Protein AF-A0A7C8DQN1-F1 (afdb_monomer_lite)

Foldseek 3Di:
DVVVLVVLLVVLVCLLVVLVVDPDPCSVVSNVVSVCSCPVPNVVVVVCVVCVPPDPVVVDDDVVNVVVVVD

Sequence (71 aa):
MKWVVYLLLILSILLITAGYLIDDINSEKFIGGGTLILFFIVIPLFLYYRWKNKKLKDFILDNKELEKMKN

Structure (mmCIF, N/CA/C/O backbone):
data_AF-A0A7C8DQN1-F1
#
_entry.id   AF-A0A7C8DQN1-F1
#
loop_
_atom_site.group_PDB
_atom_site.id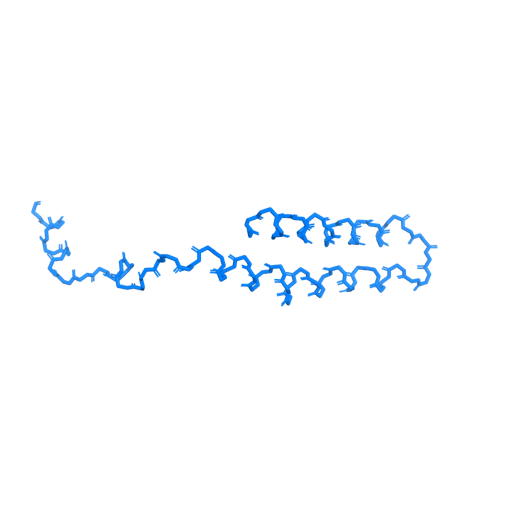
_atom_site.type_symbol
_atom_site.label_atom_id
_atom_site.label_alt_id
_atom_site.label_comp_id
_atom_site.label_asym_id
_atom_site.label_entity_id
_atom_site.label_seq_id
_atom_site.pdbx_PDB_ins_code
_atom_site.Cartn_x
_atom_site.Cartn_y
_atom_site.Cartn_z
_atom_site.occupancy
_atom_site.B_iso_or_equiv
_atom_site.auth_seq_id
_atom_site.auth_comp_id
_atom_site.auth_asym_id
_atom_site.auth_atom_id
_atom_site.pdbx_PDB_model_num
ATOM 1 N N . MET A 1 1 ? -4.658 -11.485 8.920 1.00 66.81 1 MET A N 1
ATOM 2 C CA . MET A 1 1 ? -5.297 -10.726 7.817 1.00 66.81 1 MET A CA 1
ATOM 3 C C . MET A 1 1 ? -4.657 -9.363 7.581 1.00 66.81 1 MET A C 1
ATOM 5 O O . MET A 1 1 ? -4.299 -9.113 6.444 1.00 66.81 1 MET A O 1
ATOM 9 N N . LYS A 1 2 ? -4.422 -8.522 8.604 1.00 78.06 2 LYS A N 1
ATOM 10 C CA . LYS A 1 2 ? -3.7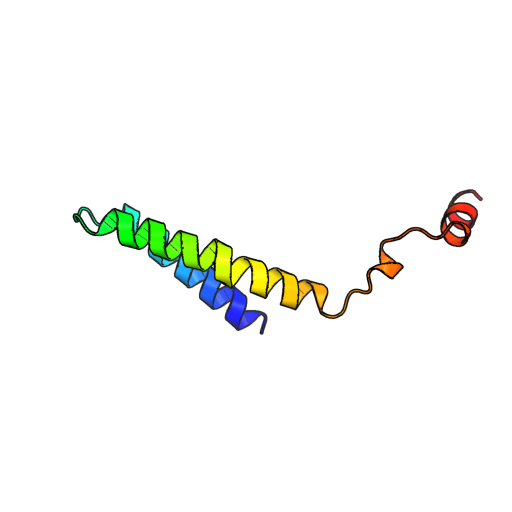45 -7.216 8.417 1.00 78.06 2 LYS A CA 1
ATOM 11 C C . LYS A 1 2 ? -2.418 -7.322 7.645 1.00 78.06 2 LYS A C 1
ATOM 13 O O . LYS A 1 2 ? -2.250 -6.635 6.651 1.00 78.06 2 LYS A O 1
ATOM 18 N N . TRP A 1 3 ? -1.548 -8.263 8.019 1.00 88.19 3 TRP A N 1
ATOM 19 C CA . TRP A 1 3 ? -0.287 -8.543 7.312 1.00 88.19 3 TRP A CA 1
ATOM 20 C C . TRP A 1 3 ? -0.458 -8.933 5.839 1.00 88.19 3 TRP A C 1
ATOM 22 O O . TRP A 1 3 ? 0.340 -8.523 5.011 1.00 88.19 3 TRP A O 1
ATOM 32 N N . VAL A 1 4 ? -1.520 -9.672 5.500 1.00 90.25 4 VAL A N 1
ATOM 33 C CA . VAL A 1 4 ? -1.813 -10.075 4.113 1.00 90.25 4 VAL A CA 1
ATOM 34 C C . VAL A 1 4 ? -2.189 -8.858 3.272 1.00 90.25 4 VAL A C 1
ATOM 36 O O . VAL A 1 4 ? -1.699 -8.704 2.162 1.00 90.25 4 VAL A O 1
ATOM 39 N N . VAL A 1 5 ? -3.010 -7.959 3.825 1.00 92.31 5 VAL A N 1
ATOM 40 C CA . VAL A 1 5 ? -3.378 -6.704 3.156 1.00 92.31 5 VAL A CA 1
ATOM 41 C C . VAL A 1 5 ? -2.148 -5.821 2.941 1.00 92.31 5 VAL A C 1
ATOM 43 O O . VAL A 1 5 ? -1.966 -5.302 1.845 1.00 92.31 5 VAL A O 1
ATOM 46 N N . TYR A 1 6 ? -1.272 -5.698 3.945 1.00 92.62 6 TYR A N 1
ATOM 47 C CA . TYR A 1 6 ? -0.018 -4.949 3.803 1.00 92.62 6 TYR A CA 1
ATOM 48 C C . TYR A 1 6 ? 0.923 -5.568 2.766 1.00 92.62 6 TYR A C 1
ATOM 50 O O . TYR A 1 6 ? 1.512 -4.836 1.978 1.00 92.62 6 TYR A O 1
ATOM 58 N N . LEU A 1 7 ? 1.030 -6.898 2.721 1.00 95.44 7 LEU A N 1
ATOM 59 C CA . LEU A 1 7 ? 1.847 -7.597 1.731 1.00 95.44 7 LEU A CA 1
ATOM 60 C C . LEU A 1 7 ? 1.339 -7.342 0.309 1.00 95.44 7 LEU A C 1
ATOM 62 O O . LEU A 1 7 ? 2.130 -6.990 -0.560 1.00 95.44 7 LEU A O 1
ATOM 66 N N . LEU A 1 8 ? 0.028 -7.460 0.077 1.00 94.50 8 LEU A N 1
ATOM 67 C CA . LEU A 1 8 ? -0.572 -7.184 -1.233 1.00 94.50 8 LEU A CA 1
ATOM 68 C C . LEU A 1 8 ? -0.428 -5.711 -1.636 1.00 94.50 8 LEU A C 1
ATOM 70 O O . LEU A 1 8 ? -0.203 -5.413 -2.806 1.00 94.50 8 LEU A O 1
ATOM 74 N N . LEU A 1 9 ? -0.517 -4.794 -0.670 1.00 95.00 9 LEU A N 1
ATOM 75 C CA . LEU A 1 9 ? -0.296 -3.370 -0.903 1.00 95.00 9 LEU A CA 1
ATOM 76 C C . LEU A 1 9 ? 1.146 -3.102 -1.350 1.00 95.00 9 LEU A C 1
ATOM 78 O O . LEU A 1 9 ? 1.344 -2.481 -2.392 1.00 95.00 9 LEU A O 1
ATOM 82 N N . ILE A 1 10 ? 2.137 -3.631 -0.626 1.00 96.50 10 ILE A N 1
ATOM 83 C CA . ILE A 1 10 ? 3.557 -3.512 -0.993 1.00 96.50 10 ILE A CA 1
ATOM 84 C C . ILE A 1 10 ? 3.804 -4.132 -2.370 1.00 96.50 10 ILE A C 1
ATOM 86 O O . ILE A 1 10 ? 4.461 -3.515 -3.200 1.00 96.50 10 ILE A O 1
ATOM 90 N N . LEU A 1 11 ? 3.230 -5.304 -2.643 1.00 95.62 11 LEU A N 1
ATOM 91 C CA . LEU A 1 11 ? 3.350 -5.964 -3.941 1.00 95.62 11 LEU A CA 1
ATOM 92 C C . LEU A 1 11 ? 2.782 -5.101 -5.078 1.00 95.62 11 LEU A C 1
ATOM 94 O O . LEU A 1 11 ? 3.424 -4.971 -6.116 1.00 95.62 11 LEU A O 1
ATOM 98 N N . SER A 1 12 ? 1.618 -4.474 -4.879 1.00 95.25 12 SER A N 1
ATOM 99 C CA . SER A 1 12 ? 1.025 -3.581 -5.884 1.00 95.25 12 SER A CA 1
ATOM 100 C C . SER A 1 12 ? 1.894 -2.350 -6.152 1.00 95.25 12 SER A C 1
ATOM 102 O O . SER A 1 12 ? 2.097 -1.990 -7.308 1.00 95.25 12 SER A O 1
ATOM 104 N N . ILE A 1 13 ? 2.471 -1.756 -5.100 1.00 96.25 13 ILE A N 1
ATOM 105 C CA . ILE A 1 13 ? 3.376 -0.610 -5.217 1.00 96.25 13 ILE A CA 1
ATOM 106 C C . ILE A 1 13 ? 4.634 -1.030 -5.968 1.00 96.25 13 ILE A C 1
ATOM 108 O O . ILE A 1 13 ? 5.022 -0.339 -6.902 1.00 96.25 13 ILE A O 1
ATOM 112 N N . LEU A 1 14 ? 5.217 -2.181 -5.620 1.00 95.81 14 LEU A N 1
ATOM 113 C CA . LEU A 1 14 ? 6.396 -2.716 -6.296 1.00 95.81 14 LEU A CA 1
ATOM 114 C C . LEU A 1 14 ? 6.142 -2.961 -7.785 1.00 95.81 14 LEU A C 1
ATOM 116 O O . LEU A 1 14 ? 6.990 -2.593 -8.591 1.00 95.81 14 LEU A O 1
ATOM 120 N N . LEU A 1 15 ? 4.985 -3.518 -8.163 1.00 93.69 15 LEU A N 1
ATOM 121 C CA . LEU A 1 15 ? 4.609 -3.704 -9.570 1.00 93.69 15 LEU A CA 1
ATOM 122 C C . LEU A 1 15 ? 4.507 -2.373 -10.321 1.00 93.69 15 LEU A C 1
ATOM 124 O O . LEU A 1 15 ? 5.034 -2.255 -11.425 1.00 93.69 15 LEU A O 1
ATOM 128 N N . ILE A 1 16 ? 3.862 -1.373 -9.717 1.00 94.56 16 ILE A N 1
ATOM 129 C CA . ILE A 1 16 ? 3.718 -0.046 -10.324 1.00 94.56 16 ILE A CA 1
ATOM 130 C C . ILE A 1 16 ? 5.094 0.606 -10.476 1.00 94.56 16 ILE A C 1
ATOM 132 O O . ILE A 1 16 ? 5.437 1.057 -11.565 1.00 94.56 16 ILE A O 1
ATOM 136 N N . THR A 1 17 ? 5.917 0.606 -9.423 1.00 94.75 17 THR A N 1
ATOM 137 C CA . THR A 1 17 ? 7.268 1.181 -9.482 1.00 94.75 17 THR A CA 1
ATOM 138 C C . THR A 1 17 ? 8.167 0.433 -10.457 1.00 94.75 17 THR A C 1
ATOM 140 O O . THR A 1 17 ? 8.898 1.071 -11.201 1.00 94.75 17 THR A O 1
ATOM 143 N N . ALA A 1 18 ? 8.090 -0.901 -10.512 1.00 92.06 18 ALA A N 1
ATOM 144 C CA . ALA A 1 18 ? 8.859 -1.698 -11.463 1.00 92.06 18 ALA A CA 1
ATOM 145 C C . ALA A 1 18 ? 8.454 -1.378 -12.905 1.00 92.06 18 ALA A C 1
ATOM 147 O O . ALA A 1 18 ? 9.324 -1.243 -13.756 1.00 92.06 18 ALA A O 1
ATOM 148 N N . GLY A 1 19 ? 7.161 -1.173 -13.167 1.00 91.94 19 GLY A N 1
ATOM 149 C CA . GLY A 1 19 ? 6.681 -0.743 -14.478 1.00 91.94 19 GLY A CA 1
ATOM 150 C C . GLY A 1 19 ? 7.253 0.605 -14.928 1.00 91.94 19 GLY A C 1
ATOM 151 O O . GLY A 1 19 ? 7.530 0.762 -16.106 1.00 91.94 19 GLY A O 1
ATOM 152 N N . TYR A 1 20 ? 7.510 1.542 -14.009 1.00 91.44 20 TYR A N 1
ATOM 153 C CA . TYR A 1 20 ? 8.170 2.819 -14.331 1.00 91.44 20 TYR A CA 1
ATOM 154 C C . TYR A 1 20 ? 9.697 2.735 -14.462 1.00 91.44 20 TYR A C 1
ATOM 156 O O . TYR A 1 20 ? 10.306 3.649 -15.005 1.00 91.44 20 TYR A O 1
ATOM 164 N N . LEU A 1 21 ? 10.322 1.683 -13.930 1.00 91.44 21 LEU A N 1
ATOM 165 C CA . LEU A 1 21 ? 11.776 1.489 -13.981 1.00 91.44 21 LEU A CA 1
ATOM 166 C C . LEU A 1 21 ? 12.221 0.614 -15.161 1.00 91.44 21 LEU A C 1
ATOM 168 O O . LEU A 1 21 ? 13.414 0.535 -15.442 1.00 91.44 21 LEU A O 1
ATOM 172 N N . ILE A 1 22 ? 11.285 -0.076 -15.815 1.00 88.62 22 ILE A N 1
ATOM 173 C CA . ILE A 1 22 ? 11.550 -0.971 -16.939 1.00 88.62 22 ILE A CA 1
ATOM 174 C C . ILE A 1 22 ? 11.178 -0.250 -18.239 1.00 88.62 22 ILE A C 1
ATOM 176 O O . ILE A 1 22 ? 10.000 -0.047 -18.514 1.00 88.62 22 ILE A O 1
ATOM 180 N N . ASP A 1 23 ? 12.172 0.054 -19.074 1.00 78.31 23 ASP A N 1
ATOM 181 C CA . ASP A 1 23 ? 11.976 0.561 -20.441 1.00 78.31 23 ASP A CA 1
ATOM 182 C C . ASP A 1 23 ? 11.729 -0.600 -21.423 1.00 78.31 23 ASP A C 1
ATOM 184 O O . ASP A 1 23 ? 12.526 -0.885 -22.316 1.00 78.31 23 ASP A O 1
ATOM 188 N N . ASP A 1 24 ? 10.624 -1.320 -21.226 1.00 83.38 24 ASP A N 1
ATOM 189 C CA . ASP A 1 24 ? 10.155 -2.376 -22.131 1.00 83.38 24 ASP A CA 1
ATOM 190 C C . ASP A 1 24 ? 8.692 -2.123 -22.523 1.00 83.38 24 ASP A C 1
ATOM 192 O O . ASP A 1 24 ? 7.927 -1.483 -21.798 1.00 83.38 24 ASP A O 1
ATOM 196 N N . ILE A 1 25 ? 8.272 -2.701 -23.648 1.00 78.12 25 ILE A N 1
ATOM 197 C CA . ILE A 1 25 ? 6.901 -2.684 -24.180 1.00 78.12 25 ILE A CA 1
ATOM 198 C C . ILE A 1 25 ? 5.872 -3.231 -23.175 1.00 78.12 25 ILE A C 1
ATOM 200 O O . ILE A 1 25 ? 4.672 -2.995 -23.294 1.00 78.12 25 ILE A O 1
ATOM 204 N N . ASN A 1 26 ? 6.332 -3.983 -22.173 1.00 84.25 26 ASN A N 1
ATOM 205 C CA . ASN A 1 26 ? 5.487 -4.555 -21.132 1.00 84.25 26 ASN A CA 1
ATOM 206 C C . ASN A 1 26 ? 5.322 -3.656 -19.894 1.00 84.25 26 ASN A C 1
ATOM 208 O O . ASN A 1 26 ? 4.533 -4.012 -19.017 1.00 84.25 26 ASN A O 1
ATOM 212 N N . SER A 1 27 ? 6.007 -2.512 -19.814 1.00 89.19 27 SER A N 1
ATOM 213 C CA . SER A 1 27 ? 5.955 -1.560 -18.687 1.00 89.19 27 SER A CA 1
ATOM 214 C C . SER A 1 27 ? 4.524 -1.176 -18.293 1.00 89.19 27 SER A C 1
ATOM 216 O O . SER A 1 27 ? 4.122 -1.309 -17.134 1.00 89.19 27 SER A O 1
ATOM 218 N N . GLU A 1 28 ? 3.703 -0.826 -19.280 1.00 91.50 28 GLU A N 1
ATOM 219 C CA . GLU A 1 28 ? 2.299 -0.443 -19.104 1.00 91.50 28 GLU A CA 1
ATOM 220 C C . GLU A 1 28 ? 1.454 -1.570 -18.493 1.00 91.50 28 GLU A C 1
ATOM 222 O O . GLU A 1 28 ? 0.556 -1.316 -17.687 1.00 91.50 28 GLU A O 1
ATOM 227 N N . LYS A 1 29 ? 1.768 -2.835 -18.809 1.00 91.94 29 LYS A N 1
ATOM 228 C CA . LYS A 1 29 ? 1.069 -3.998 -18.240 1.00 91.94 29 LYS A CA 1
ATOM 229 C C . LYS A 1 29 ? 1.390 -4.179 -16.760 1.00 91.94 29 LYS A C 1
ATOM 231 O O . LYS A 1 29 ? 0.502 -4.568 -16.004 1.00 91.94 29 LYS A O 1
ATOM 236 N N . PHE A 1 30 ? 2.618 -3.881 -16.330 1.00 92.62 30 PHE 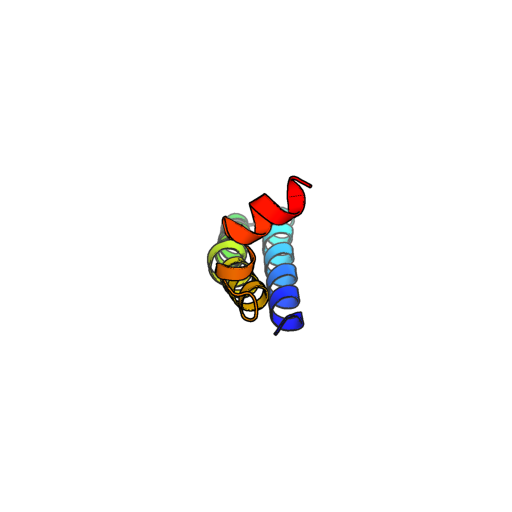A N 1
ATOM 237 C CA . PHE A 1 30 ? 2.990 -3.920 -14.911 1.00 92.62 30 PHE A CA 1
ATOM 238 C C . PHE A 1 30 ? 2.292 -2.812 -14.119 1.00 92.62 30 PHE A C 1
ATOM 240 O O . PHE A 1 30 ? 1.735 -3.084 -13.052 1.00 92.62 30 PHE A O 1
ATOM 247 N N . ILE A 1 31 ? 2.234 -1.598 -14.674 1.00 94.50 31 ILE A N 1
ATOM 248 C CA . ILE A 1 31 ? 1.519 -0.465 -14.066 1.00 94.50 31 ILE A CA 1
ATOM 249 C C . ILE A 1 31 ? 0.019 -0.769 -13.977 1.00 94.50 31 ILE A C 1
ATOM 251 O O . ILE A 1 31 ? -0.579 -0.661 -12.902 1.00 94.50 31 ILE A O 1
ATOM 255 N N . GLY A 1 32 ? -0.590 -1.204 -15.084 1.00 94.81 32 GLY A N 1
ATOM 256 C CA . GLY A 1 32 ? -2.008 -1.558 -15.137 1.00 94.81 32 GLY A CA 1
ATOM 257 C C . GLY A 1 32 ? -2.347 -2.725 -14.211 1.00 94.81 32 GLY A C 1
ATOM 258 O O . GLY A 1 32 ? -3.291 -2.639 -13.428 1.00 94.81 32 GLY A O 1
ATOM 259 N N . GLY A 1 33 ? -1.536 -3.786 -14.223 1.00 95.38 33 GLY A N 1
ATOM 260 C CA . GLY A 1 33 ? -1.703 -4.952 -13.356 1.00 95.38 33 GLY A CA 1
ATOM 261 C C . GLY A 1 33 ? -1.584 -4.609 -11.870 1.00 95.38 33 GLY A C 1
ATOM 262 O O . GLY A 1 33 ? -2.452 -4.988 -11.081 1.00 95.38 33 GLY A O 1
ATOM 263 N N . GLY A 1 34 ? -0.566 -3.834 -11.484 1.00 95.00 34 GLY A N 1
ATOM 264 C CA . GLY A 1 34 ? -0.407 -3.356 -10.108 1.00 95.00 34 GLY A CA 1
ATOM 265 C C . GLY A 1 34 ? -1.574 -2.473 -9.660 1.00 95.00 34 GLY A C 1
ATOM 266 O O . GLY A 1 34 ? -2.097 -2.649 -8.558 1.00 95.00 34 GLY A O 1
ATOM 267 N N . THR A 1 35 ? -2.059 -1.599 -10.544 1.00 96.19 35 THR A N 1
ATOM 268 C CA . THR A 1 35 ? -3.220 -0.733 -10.279 1.00 96.19 35 THR A CA 1
ATOM 269 C C . THR A 1 35 ? -4.510 -1.541 -10.110 1.00 96.19 35 THR A C 1
ATOM 271 O O . THR A 1 35 ? -5.269 -1.298 -9.170 1.00 96.19 35 THR A O 1
ATOM 274 N N . LEU A 1 36 ? -4.749 -2.546 -10.960 1.00 97.31 36 LEU A N 1
ATOM 275 C CA . LEU A 1 36 ? -5.910 -3.433 -10.843 1.00 97.31 36 LEU A CA 1
ATOM 276 C C . LEU A 1 36 ? -5.892 -4.209 -9.523 1.00 97.31 36 LEU A C 1
ATOM 278 O O . LEU A 1 36 ? -6.903 -4.254 -8.822 1.00 97.31 36 LEU A O 1
ATOM 282 N N . ILE A 1 37 ? -4.741 -4.769 -9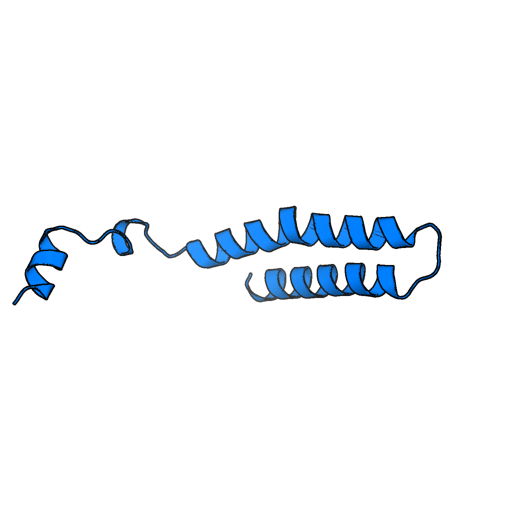.142 1.00 95.19 37 ILE A N 1
ATOM 283 C CA . ILE A 1 37 ? -4.583 -5.467 -7.858 1.00 95.19 37 ILE A CA 1
ATOM 284 C C . ILE A 1 37 ? -4.866 -4.507 -6.694 1.00 95.19 37 ILE A C 1
ATOM 286 O O . ILE A 1 37 ? -5.591 -4.863 -5.761 1.00 95.19 37 ILE A O 1
ATOM 290 N N . LEU A 1 38 ? -4.350 -3.278 -6.751 1.00 96.38 38 LEU A N 1
ATOM 291 C CA . LEU A 1 38 ? -4.567 -2.279 -5.707 1.00 96.38 38 LEU A CA 1
ATOM 292 C C . LEU A 1 38 ? -6.061 -1.950 -5.532 1.00 96.38 38 LEU A C 1
ATOM 294 O O . LEU A 1 38 ? -6.590 -2.022 -4.420 1.00 96.38 38 LEU A O 1
ATOM 298 N N . PHE A 1 39 ? -6.762 -1.633 -6.621 1.00 96.62 39 PHE A N 1
ATOM 299 C CA . PHE A 1 39 ? -8.152 -1.174 -6.549 1.00 96.62 39 PHE A CA 1
ATOM 300 C C . PHE A 1 39 ? -9.171 -2.295 -6.352 1.00 96.62 39 PHE A C 1
ATOM 302 O O . PHE A 1 39 ? -10.121 -2.110 -5.595 1.00 96.62 39 PHE A O 1
ATOM 309 N N . PHE A 1 40 ? -8.993 -3.449 -6.996 1.00 96.38 40 PHE A N 1
ATOM 310 C CA . PHE A 1 40 ? -9.988 -4.526 -6.959 1.00 96.38 40 PHE A CA 1
ATOM 311 C C . PHE A 1 40 ? -9.726 -5.564 -5.868 1.00 96.38 40 PHE A C 1
ATOM 313 O O . PHE A 1 40 ? -10.646 -6.286 -5.489 1.00 96.38 40 PHE A O 1
ATOM 320 N N . ILE A 1 41 ? -8.503 -5.641 -5.336 1.00 94.69 41 ILE A N 1
ATOM 321 C CA . ILE A 1 41 ? -8.145 -6.633 -4.314 1.00 94.69 41 ILE A CA 1
ATOM 322 C C . ILE A 1 41 ? -7.766 -5.941 -3.008 1.00 94.69 41 ILE A C 1
ATOM 324 O O . ILE A 1 41 ? -8.416 -6.168 -1.986 1.00 94.69 41 ILE A O 1
ATOM 328 N N . VAL A 1 42 ? -6.743 -5.081 -3.019 1.00 95.19 42 VAL A N 1
ATOM 329 C CA . VAL A 1 42 ? -6.193 -4.496 -1.783 1.00 95.19 42 VAL A CA 1
ATOM 330 C C . VAL A 1 42 ? -7.222 -3.614 -1.082 1.00 95.19 42 VAL A C 1
ATOM 332 O O . VAL A 1 42 ? -7.461 -3.805 0.112 1.00 95.19 42 VAL A O 1
ATOM 335 N N . ILE A 1 43 ? -7.858 -2.685 -1.802 1.00 94.19 43 ILE A N 1
ATOM 336 C CA . ILE A 1 43 ? -8.833 -1.751 -1.220 1.00 94.19 43 ILE A CA 1
ATOM 337 C C . ILE A 1 43 ? -10.067 -2.474 -0.647 1.00 94.19 43 ILE A C 1
ATOM 339 O O . ILE A 1 43 ? -10.360 -2.266 0.536 1.00 94.19 43 ILE A O 1
ATOM 343 N N . PRO A 1 44 ? -10.772 -3.353 -1.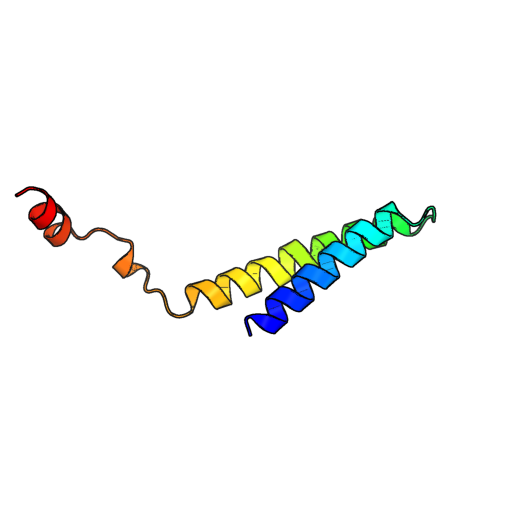387 1.00 93.69 44 PRO A N 1
ATOM 344 C CA . PRO A 1 44 ? -11.934 -4.061 -0.853 1.00 93.69 44 PRO A CA 1
ATOM 345 C C . PRO A 1 44 ? -11.577 -4.943 0.344 1.00 93.69 44 PRO A C 1
ATOM 347 O O . PRO A 1 44 ? -12.295 -4.954 1.347 1.00 93.69 44 PRO A O 1
ATOM 350 N N . LEU A 1 45 ? -10.432 -5.630 0.288 1.00 92.56 45 LEU A N 1
ATOM 351 C CA . LEU A 1 45 ? -9.970 -6.478 1.384 1.00 92.56 45 LEU A CA 1
ATOM 352 C C . LEU A 1 45 ? -9.587 -5.655 2.623 1.00 92.56 45 LEU A C 1
ATOM 354 O O . LEU A 1 45 ? -9.878 -6.062 3.751 1.00 92.56 45 LEU A O 1
ATOM 358 N N . PHE A 1 46 ? -8.973 -4.485 2.426 1.00 91.31 46 PHE A N 1
ATOM 359 C CA . PHE A 1 46 ? -8.664 -3.540 3.497 1.00 91.31 46 PHE A CA 1
ATOM 360 C C . PHE A 1 46 ? -9.936 -3.024 4.174 1.00 91.31 46 PHE A C 1
ATOM 362 O O . PHE A 1 46 ? -10.036 -3.080 5.403 1.00 91.31 46 PHE A O 1
ATOM 369 N N . LEU A 1 47 ? -10.911 -2.564 3.384 1.00 90.25 47 LEU A N 1
ATOM 370 C CA . LEU A 1 47 ? -12.210 -2.087 3.866 1.00 90.25 47 LEU A CA 1
ATOM 371 C C . LEU A 1 47 ? -12.919 -3.172 4.673 1.00 90.25 47 LEU A C 1
ATOM 373 O O . LEU A 1 47 ? -13.274 -2.937 5.828 1.00 90.25 47 LEU A O 1
ATOM 377 N N . TYR A 1 48 ? -13.030 -4.380 4.114 1.00 89.75 48 TYR A N 1
ATOM 378 C CA . TYR A 1 48 ? -13.636 -5.519 4.798 1.00 89.75 48 TYR A CA 1
ATOM 379 C C . TYR A 1 48 ? -12.943 -5.815 6.133 1.00 89.75 48 TYR A C 1
ATOM 381 O O . TYR A 1 48 ? -13.591 -5.933 7.175 1.00 89.75 48 TYR A O 1
ATOM 389 N N . TYR A 1 49 ? -11.610 -5.870 6.134 1.00 86.75 49 TYR A N 1
ATOM 390 C CA . TYR A 1 49 ? -10.842 -6.134 7.345 1.00 86.75 49 TYR A CA 1
ATOM 391 C C . TYR A 1 49 ? -11.012 -5.032 8.410 1.00 86.75 49 TYR A C 1
ATOM 393 O O . TYR A 1 49 ? -11.123 -5.332 9.602 1.00 86.75 49 TYR A O 1
ATOM 401 N N . ARG A 1 50 ? -11.051 -3.759 7.998 1.00 86.50 50 ARG A N 1
ATOM 402 C CA . ARG A 1 50 ? -11.204 -2.593 8.888 1.00 86.50 50 ARG A CA 1
ATOM 403 C C . ARG A 1 50 ? -12.615 -2.497 9.474 1.00 86.50 50 ARG A C 1
ATOM 405 O O . ARG A 1 50 ? -12.762 -2.082 10.625 1.00 86.50 50 ARG A O 1
ATOM 412 N N . TRP A 1 51 ? -13.636 -2.851 8.696 1.00 83.25 51 TRP A N 1
ATOM 413 C CA . TRP A 1 51 ? -15.045 -2.729 9.083 1.00 83.25 51 TRP A CA 1
ATOM 414 C C . TRP A 1 51 ? -15.637 -3.968 9.753 1.00 83.25 51 TRP A C 1
ATOM 416 O O . TRP A 1 51 ? -16.701 -3.856 10.352 1.00 83.25 51 TRP A O 1
ATOM 426 N N . LYS A 1 52 ? -14.939 -5.111 9.758 1.00 78.19 52 LYS A N 1
ATOM 427 C CA . LYS A 1 52 ? -15.445 -6.381 10.312 1.00 78.19 52 LYS A CA 1
ATOM 428 C C . LYS A 1 52 ? -16.054 -6.288 11.724 1.00 78.19 52 LYS A C 1
ATOM 430 O O . LYS A 1 52 ? -16.984 -7.026 12.024 1.00 78.19 52 LYS A O 1
ATOM 435 N N . ASN A 1 53 ? -15.557 -5.390 12.578 1.00 75.94 53 ASN A N 1
ATOM 436 C CA . ASN A 1 53 ? -15.999 -5.256 13.975 1.00 75.94 53 ASN A CA 1
ATOM 437 C C . ASN A 1 53 ? -16.705 -3.923 14.283 1.00 75.94 53 ASN A C 1
ATOM 439 O O . ASN A 1 53 ? -16.882 -3.583 15.450 1.00 75.94 53 ASN A O 1
ATOM 443 N N . LYS A 1 54 ? -17.060 -3.138 13.263 1.00 78.06 54 LYS A N 1
ATOM 444 C CA . LYS A 1 54 ? -17.688 -1.821 13.423 1.00 78.06 54 LYS A CA 1
ATOM 445 C C . LYS A 1 54 ? -19.167 -1.933 13.067 1.00 78.06 54 LYS A C 1
ATOM 447 O O . LYS A 1 54 ? -19.495 -2.302 11.943 1.00 78.06 54 LYS A O 1
ATOM 452 N N . LYS A 1 55 ? -20.065 -1.634 14.011 1.00 77.00 55 LYS A N 1
ATOM 453 C CA . LYS A 1 55 ? -21.503 -1.582 13.722 1.00 77.00 55 LYS A CA 1
ATOM 454 C C . LYS A 1 55 ? -21.823 -0.214 13.141 1.00 77.00 55 LYS A C 1
ATOM 456 O O . LYS A 1 55 ? -21.398 0.795 13.689 1.00 77.00 55 LYS A O 1
ATOM 461 N N . LEU A 1 56 ? -22.612 -0.173 12.067 1.00 73.75 56 LEU A N 1
ATOM 462 C CA . LEU A 1 56 ? -23.054 1.087 11.450 1.00 73.75 56 LEU A CA 1
ATOM 463 C C . LEU A 1 56 ? -23.751 2.005 12.472 1.00 73.75 56 LEU A C 1
ATOM 465 O O . LEU A 1 56 ? -23.599 3.219 12.436 1.00 73.75 56 LEU A O 1
ATOM 469 N N . LYS A 1 57 ? -24.463 1.388 13.424 1.00 70.50 57 LYS A N 1
ATOM 470 C CA . LYS A 1 57 ? -25.179 2.048 14.517 1.00 70.50 57 LYS A CA 1
ATOM 471 C C . LYS A 1 57 ? -24.268 2.865 15.441 1.00 70.50 57 LYS A C 1
ATOM 473 O O . LYS A 1 57 ? -24.729 3.861 15.968 1.00 70.50 57 LYS A O 1
ATOM 478 N N . ASP A 1 58 ? -22.993 2.498 15.578 1.00 71.56 58 ASP A N 1
ATOM 479 C CA . ASP A 1 58 ? -22.034 3.240 16.411 1.00 71.56 58 ASP A CA 1
ATOM 480 C C . ASP A 1 58 ? -21.572 4.554 15.738 1.00 71.56 58 ASP A C 1
ATOM 482 O O . ASP A 1 58 ? -20.855 5.342 16.347 1.00 71.56 58 ASP A O 1
ATOM 486 N N . PHE A 1 59 ? -21.940 4.780 14.469 1.00 72.94 59 PHE A N 1
ATOM 487 C CA . PHE A 1 59 ? -21.610 5.989 13.698 1.00 72.94 59 PHE A CA 1
ATOM 488 C C . PHE A 1 59 ? -22.821 6.888 13.441 1.00 72.94 59 PHE A C 1
ATOM 490 O O . PHE A 1 59 ? -22.655 8.010 12.964 1.00 72.94 59 PHE A O 1
ATOM 497 N N . ILE A 1 60 ? -24.030 6.402 13.721 1.00 82.56 60 ILE A N 1
ATOM 498 C CA . ILE A 1 60 ? -25.253 7.191 13.613 1.00 82.56 60 ILE A CA 1
ATOM 499 C C . ILE A 1 60 ? -25.491 7.797 14.990 1.00 82.56 60 ILE A C 1
ATOM 501 O O . ILE A 1 60 ? -25.778 7.061 15.931 1.00 82.56 60 ILE A O 1
ATOM 505 N N . LEU A 1 61 ? -25.382 9.123 15.102 1.00 74.50 61 LEU A N 1
ATOM 506 C CA . LEU A 1 61 ? -25.783 9.805 16.328 1.00 74.50 61 LEU A CA 1
ATOM 507 C C . LEU A 1 61 ? -27.287 9.615 16.527 1.00 74.50 61 LEU A C 1
ATOM 509 O O . LEU A 1 61 ? -28.100 10.120 15.752 1.00 74.50 61 LEU A O 1
ATOM 513 N N . ASP A 1 62 ? -27.645 8.865 17.564 1.00 78.50 62 ASP A N 1
ATOM 514 C CA . ASP A 1 62 ? -29.031 8.741 17.995 1.00 78.50 62 ASP A CA 1
ATOM 515 C C . ASP A 1 62 ? -29.479 10.077 18.610 1.00 78.50 62 ASP A C 1
ATOM 517 O O . ASP A 1 62 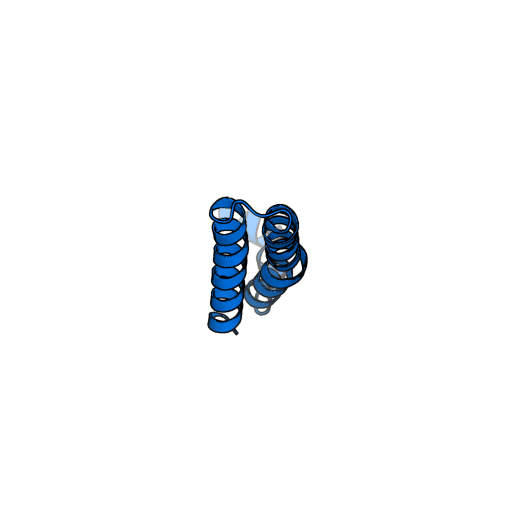? -28.697 10.773 19.267 1.00 78.50 62 ASP A O 1
ATOM 521 N N . ASN A 1 63 ? -30.753 10.434 18.447 1.00 77.50 63 ASN A N 1
ATOM 522 C CA . ASN A 1 63 ? -31.311 11.673 19.000 1.00 77.50 63 ASN A CA 1
ATOM 523 C C . ASN A 1 63 ? -31.095 11.759 20.523 1.00 77.50 63 ASN A C 1
ATOM 525 O O . ASN A 1 63 ? -30.855 12.837 21.061 1.00 77.50 63 ASN A O 1
ATOM 529 N N . LYS A 1 64 ? -31.076 10.604 21.203 1.00 76.12 64 LYS A N 1
ATOM 530 C CA . LYS A 1 64 ? -30.775 10.492 22.639 1.00 76.12 64 LYS A CA 1
ATOM 531 C C . LYS A 1 64 ? -29.324 10.817 23.005 1.00 76.12 64 LYS A C 1
ATOM 533 O O . LYS A 1 64 ? -29.061 11.212 24.137 1.00 76.12 64 LYS A O 1
ATOM 538 N N . GLU A 1 65 ? -28.371 10.606 22.101 1.00 77.25 65 GLU A N 1
ATOM 539 C CA . GLU A 1 65 ? -26.966 10.979 22.316 1.00 77.25 65 GLU A CA 1
ATOM 540 C C . GLU A 1 65 ? -26.737 12.460 22.007 1.00 77.25 65 GLU A C 1
ATOM 542 O O . GLU A 1 65 ? -26.016 13.130 22.743 1.00 77.25 65 GLU A O 1
ATOM 547 N N . LEU A 1 66 ? -27.424 12.992 20.990 1.00 80.75 66 LEU A N 1
ATOM 548 C CA . LEU A 1 66 ? -27.428 14.423 20.669 1.00 80.75 66 LEU A CA 1
ATOM 549 C C . LEU A 1 66 ? -27.973 15.276 21.821 1.00 80.75 66 LEU A C 1
ATOM 551 O O . LEU A 1 66 ? -27.395 16.314 22.135 1.00 80.75 66 LEU A O 1
ATOM 555 N N . GLU A 1 67 ? -29.041 14.833 22.488 1.00 81.62 67 GLU A N 1
ATOM 556 C CA . GLU A 1 67 ? -29.569 15.515 23.678 1.00 81.62 67 GLU A CA 1
ATOM 557 C C . GLU A 1 67 ? -28.576 15.521 24.847 1.00 81.62 67 GLU A C 1
ATOM 559 O O . GLU A 1 67 ? -28.486 16.518 25.561 1.00 81.62 67 GLU A O 1
ATOM 564 N N . LYS A 1 68 ? -27.778 14.458 25.017 1.00 79.38 68 LYS A N 1
ATOM 565 C CA . LYS A 1 68 ? -26.737 14.395 26.058 1.00 79.38 68 LYS A CA 1
ATOM 566 C C . LYS A 1 68 ? -25.560 15.338 25.805 1.00 79.38 68 LYS A C 1
ATOM 568 O O . LYS A 1 68 ? -24.891 15.698 26.760 1.00 79.38 68 LYS A O 1
ATOM 573 N N . MET A 1 69 ? -25.295 15.717 24.552 1.00 82.31 69 MET A N 1
ATOM 574 C CA . MET A 1 69 ? -24.247 16.690 24.204 1.00 82.31 69 MET A CA 1
ATOM 575 C C . MET A 1 69 ? -24.706 18.146 24.349 1.00 82.31 69 MET A C 1
ATOM 577 O O . MET A 1 69 ? -23.888 19.059 24.262 1.00 82.31 69 MET A O 1
ATOM 581 N N . LYS A 1 70 ? -26.015 18.371 24.504 1.00 80.19 70 LYS A N 1
ATOM 582 C CA . LYS A 1 70 ? -26.630 19.702 24.516 1.00 80.19 70 LYS A CA 1
ATOM 583 C C . LYS A 1 70 ? -26.727 20.322 25.919 1.00 80.19 70 LYS A C 1
ATOM 585 O O . LYS A 1 70 ? -27.148 21.473 26.010 1.00 80.19 70 LYS A O 1
ATOM 590 N N . ASN A 1 71 ? -26.340 19.578 26.960 1.00 58.03 71 ASN A N 1
ATOM 591 C CA . ASN A 1 71 ? -26.314 19.996 28.365 1.00 58.03 71 ASN A CA 1
ATOM 592 C C . ASN A 1 71 ? -24.898 19.929 28.935 1.00 58.03 71 ASN A C 1
ATOM 594 O O . ASN A 1 71 ? -24.244 18.882 28.731 1.00 58.03 71 ASN A O 1
#

pLDDT: mean 87.08, std 8.87, range [58.03, 97.31]

Radius of gyration: 19.9 Å; chains: 1; bounding box: 43×31×52 Å

Secondary structure (DSSP, 8-state):
-HHHHHHHHHHHHHHHHHHHH--STTHHHHHHHHHHHIIIIIHHHHHHHHHTT--GGGGS--HHHHHHT--